Protein AF-A0A5K0WH79-F1 (afdb_monomer_lite)

Structure (mmCIF, N/CA/C/O backbone):
data_AF-A0A5K0WH79-F1
#
_entry.id   AF-A0A5K0WH79-F1
#
loop_
_atom_site.group_PDB
_atom_site.id
_atom_site.type_symbol
_atom_site.label_atom_id
_atom_site.label_alt_id
_atom_site.label_comp_id
_atom_site.label_asym_id
_atom_site.label_entity_id
_atom_site.label_seq_id
_atom_site.pdbx_PDB_ins_code
_atom_site.Cartn_x
_atom_site.Cartn_y
_atom_site.Cartn_z
_atom_site.occupancy
_atom_site.B_iso_or_equiv
_atom_site.auth_seq_id
_atom_site.auth_comp_id
_atom_site.auth_asym_id
_atom_site.auth_atom_id
_atom_site.pdbx_PDB_model_num
ATOM 1 N N . ILE A 1 1 ? 46.890 33.077 0.553 1.00 69.38 1 ILE A N 1
ATOM 2 C CA . ILE A 1 1 ? 46.111 33.483 -0.646 1.00 69.38 1 ILE A CA 1
ATOM 3 C C . ILE A 1 1 ? 46.565 32.692 -1.878 1.00 69.38 1 ILE A C 1
ATOM 5 O O . ILE A 1 1 ? 45.739 32.030 -2.490 1.00 69.38 1 ILE A O 1
ATOM 9 N N . GLU A 1 2 ? 47.865 32.628 -2.178 1.00 77.12 2 GLU A N 1
ATOM 10 C CA . GLU A 1 2 ? 48.406 31.876 -3.332 1.00 77.12 2 GLU A CA 1
ATOM 11 C C . GLU A 1 2 ? 48.108 30.368 -3.327 1.00 77.12 2 GLU A C 1
ATOM 13 O O . GLU A 1 2 ? 47.731 29.808 -4.351 1.00 77.12 2 GLU A O 1
ATOM 18 N N . LYS A 1 3 ? 48.194 29.703 -2.168 1.00 79.31 3 LYS A N 1
ATOM 19 C CA . LYS A 1 3 ? 47.888 28.264 -2.048 1.00 79.31 3 LYS A CA 1
ATOM 20 C C . LYS A 1 3 ? 46.425 27.936 -2.393 1.00 79.31 3 LYS A C 1
ATOM 22 O O . LYS A 1 3 ? 46.150 26.903 -2.991 1.00 79.31 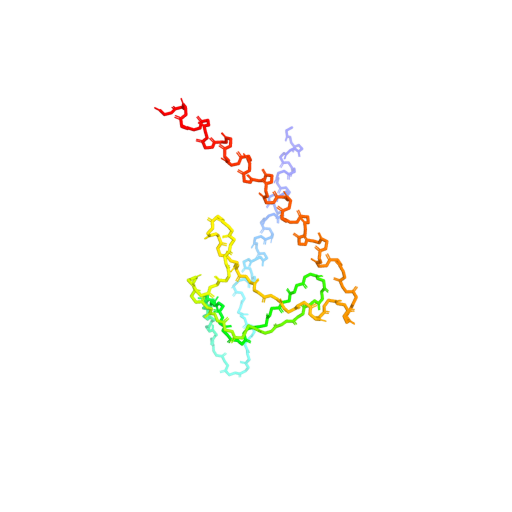3 LYS A O 1
ATOM 27 N N . ILE A 1 4 ? 45.510 28.851 -2.061 1.00 81.56 4 ILE A N 1
ATOM 28 C CA . ILE A 1 4 ? 44.074 28.748 -2.366 1.00 81.56 4 ILE A CA 1
ATOM 29 C C . ILE A 1 4 ? 43.834 28.995 -3.861 1.00 81.56 4 ILE A C 1
ATOM 31 O O . ILE A 1 4 ? 43.065 28.270 -4.484 1.00 81.56 4 ILE A O 1
ATOM 35 N N . LEU A 1 5 ? 44.534 29.967 -4.459 1.00 84.50 5 LEU A N 1
ATOM 36 C CA . LEU A 1 5 ? 44.490 30.223 -5.904 1.00 84.50 5 LEU A CA 1
ATOM 37 C C . LEU A 1 5 ? 45.009 29.030 -6.720 1.00 84.50 5 LEU A C 1
ATOM 39 O O . LEU A 1 5 ? 44.412 28.679 -7.735 1.00 84.50 5 LEU A O 1
ATOM 43 N N . CYS A 1 6 ? 46.084 28.384 -6.262 1.00 84.88 6 CYS A N 1
ATOM 44 C CA . CYS A 1 6 ? 46.632 27.185 -6.895 1.00 84.88 6 CYS A CA 1
ATOM 45 C C . CYS A 1 6 ? 45.619 26.027 -6.860 1.00 84.88 6 CYS A C 1
ATOM 47 O O . CYS A 1 6 ? 45.252 25.502 -7.908 1.00 84.88 6 CYS A O 1
ATOM 49 N N . GLN A 1 7 ? 45.050 25.734 -5.682 1.00 85.12 7 GLN A N 1
ATOM 50 C CA . GLN A 1 7 ? 43.995 24.723 -5.532 1.00 85.12 7 GLN A CA 1
ATOM 51 C C . GLN A 1 7 ? 42.768 25.018 -6.400 1.00 85.12 7 GLN A C 1
ATOM 53 O O . GLN A 1 7 ? 42.239 24.120 -7.051 1.00 85.12 7 GLN A O 1
ATOM 58 N N . HIS A 1 8 ? 42.327 26.276 -6.447 1.00 87.31 8 HIS A N 1
ATOM 59 C CA . HIS A 1 8 ? 41.211 26.693 -7.290 1.00 87.31 8 HIS A CA 1
ATOM 60 C C . HIS A 1 8 ? 41.497 26.449 -8.782 1.00 87.31 8 HIS A C 1
ATOM 62 O O . HIS A 1 8 ? 40.630 25.968 -9.512 1.00 87.31 8 HIS A O 1
ATOM 68 N N . ASN A 1 9 ? 42.716 26.738 -9.242 1.00 89.62 9 ASN A N 1
ATOM 69 C CA . ASN A 1 9 ? 43.115 26.527 -10.633 1.00 89.62 9 ASN A CA 1
ATOM 70 C C . ASN A 1 9 ? 43.236 25.041 -10.999 1.00 89.62 9 ASN A C 1
ATOM 72 O O . ASN A 1 9 ? 42.851 24.660 -12.107 1.00 89.62 9 ASN A O 1
ATOM 76 N N . ASP A 1 10 ? 43.714 24.201 -10.082 1.00 88.88 10 ASP A N 1
ATOM 77 C CA . ASP A 1 10 ? 43.794 22.752 -10.289 1.00 88.88 10 ASP A CA 1
ATOM 78 C C . ASP A 1 10 ? 42.398 22.121 -10.367 1.00 88.88 10 ASP A C 1
ATOM 80 O O . ASP A 1 10 ? 42.098 21.392 -11.316 1.00 88.88 10 ASP A O 1
ATOM 84 N N . LEU A 1 11 ? 41.499 22.494 -9.448 1.00 88.19 11 LEU A N 1
ATOM 85 C CA . LEU A 1 11 ? 40.088 22.099 -9.498 1.00 88.19 11 LEU A CA 1
ATOM 86 C C . LEU A 1 11 ? 39.423 22.550 -10.802 1.00 88.19 11 LEU A C 1
ATOM 88 O O . LEU A 1 11 ? 38.715 21.767 -11.437 1.00 88.19 11 LEU A O 1
ATOM 92 N N . LYS A 1 12 ? 39.673 23.789 -11.241 1.00 92.38 12 LYS A N 1
ATOM 93 C CA . LYS A 1 12 ? 39.122 24.312 -12.496 1.00 92.38 12 LYS A CA 1
ATOM 94 C C . LYS A 1 12 ? 39.573 23.482 -13.702 1.00 92.38 12 LYS A C 1
ATOM 96 O O . LYS A 1 12 ? 38.735 23.104 -14.520 1.00 92.38 12 LYS A O 1
ATOM 101 N N . LYS A 1 13 ? 40.858 23.120 -13.774 1.00 92.50 13 LYS A N 1
ATOM 102 C CA . LYS A 1 13 ? 41.400 22.247 -14.831 1.00 92.50 13 LYS A CA 1
ATOM 103 C C . LYS A 1 13 ? 40.787 20.849 -14.808 1.00 92.50 13 LYS A C 1
ATOM 105 O O . LYS A 1 13 ? 40.497 20.289 -15.866 1.00 92.50 13 LYS A O 1
ATOM 110 N N . GLU A 1 14 ? 40.583 20.261 -13.629 1.00 91.81 14 GLU A N 1
ATOM 111 C CA . GLU A 1 14 ? 39.909 18.963 -13.522 1.00 91.81 14 GLU A CA 1
ATOM 112 C C . GLU A 1 14 ? 38.459 19.019 -14.012 1.00 91.81 14 GLU A C 1
ATOM 114 O O . GLU A 1 14 ? 38.002 18.110 -14.712 1.00 91.81 14 GLU A O 1
ATOM 119 N N . PHE A 1 15 ? 37.732 20.084 -13.666 1.00 90.69 15 PHE A N 1
ATOM 120 C CA . PHE A 1 15 ? 36.366 20.294 -14.137 1.00 90.69 15 PHE A CA 1
ATOM 121 C C . PHE A 1 15 ? 36.306 20.494 -15.654 1.00 90.69 15 PHE A C 1
ATOM 123 O O . PHE A 1 15 ? 35.470 19.865 -16.304 1.00 90.69 15 PHE A O 1
ATOM 130 N N . GLU A 1 16 ? 37.211 21.286 -16.232 1.00 93.38 16 GLU A N 1
ATOM 131 C CA . GLU A 1 16 ? 37.307 21.477 -17.685 1.00 93.38 16 GLU A CA 1
ATOM 132 C C . GLU A 1 16 ? 37.566 20.152 -18.411 1.00 93.38 16 GLU A C 1
ATOM 134 O O . GLU A 1 16 ? 36.829 19.814 -19.339 1.00 93.38 16 GLU A O 1
ATOM 139 N N . LYS A 1 17 ? 38.503 19.330 -17.919 1.00 92.50 17 LYS A N 1
ATOM 140 C CA . LYS A 1 17 ? 38.747 17.981 -18.460 1.00 92.50 17 LYS A CA 1
ATOM 141 C C . LYS A 1 17 ? 37.504 17.091 -18.386 1.00 92.50 17 LYS A C 1
ATOM 143 O O . LYS A 1 17 ? 37.169 16.407 -19.352 1.00 92.50 17 LYS A O 1
ATOM 148 N N . LYS A 1 18 ? 36.786 17.087 -17.256 1.00 90.12 18 LYS A N 1
ATOM 149 C CA . LYS A 1 18 ? 35.548 16.296 -17.099 1.00 90.12 18 LYS A CA 1
ATOM 150 C C . LYS A 1 18 ? 34.451 16.756 -18.061 1.00 90.12 18 LYS A C 1
ATOM 152 O O . LYS A 1 18 ? 33.727 15.917 -18.603 1.00 90.12 18 LYS A O 1
ATOM 157 N N . ILE A 1 19 ? 34.323 18.064 -18.277 1.00 91.75 19 ILE A N 1
ATOM 158 C CA . ILE A 1 19 ? 33.373 18.644 -19.234 1.00 91.75 19 ILE A CA 1
ATOM 159 C C . ILE A 1 19 ? 33.744 18.238 -20.659 1.00 91.75 19 ILE A C 1
ATOM 161 O O . ILE A 1 19 ? 32.872 17.815 -21.415 1.00 91.75 19 ILE A O 1
ATOM 165 N N . GLU A 1 20 ? 35.023 18.310 -21.014 1.00 90.88 20 GLU A N 1
ATOM 166 C CA . GLU A 1 20 ? 35.514 17.941 -22.339 1.00 90.88 20 GLU A CA 1
ATOM 167 C C . GLU A 1 20 ? 35.264 16.459 -22.653 1.00 90.88 20 GLU A C 1
ATOM 169 O O . GLU A 1 20 ? 34.746 16.125 -23.720 1.00 90.88 20 GLU A O 1
ATOM 174 N N . ILE A 1 21 ? 35.518 15.568 -21.689 1.00 88.56 21 ILE A N 1
ATOM 175 C CA . ILE A 1 21 ? 35.233 14.133 -21.824 1.00 88.56 21 ILE A CA 1
ATOM 176 C C . ILE A 1 21 ? 33.734 13.886 -22.041 1.00 88.56 21 ILE A C 1
ATOM 178 O O . ILE A 1 21 ? 33.361 13.095 -22.908 1.00 88.56 21 ILE A O 1
ATOM 182 N N . LYS A 1 22 ? 32.856 14.554 -21.279 1.00 87.69 22 LYS A N 1
ATOM 183 C CA . LYS A 1 22 ? 31.401 14.428 -21.467 1.00 87.69 22 LYS A CA 1
ATOM 184 C C . LYS A 1 22 ? 30.954 14.968 -22.823 1.00 87.69 22 LYS A C 1
ATOM 186 O O . LYS A 1 22 ? 30.144 14.321 -23.476 1.00 87.69 22 LYS A O 1
ATOM 191 N N . ARG A 1 23 ? 31.499 16.108 -23.263 1.00 88.69 23 ARG A N 1
ATOM 192 C CA . ARG A 1 23 ? 31.219 16.676 -24.591 1.00 88.69 23 ARG A CA 1
ATOM 193 C C . ARG A 1 23 ? 31.584 15.690 -25.689 1.00 88.69 23 ARG A C 1
ATOM 195 O O . ARG A 1 23 ? 30.732 15.382 -26.509 1.00 88.69 23 ARG A O 1
ATOM 202 N N . ARG A 1 24 ? 32.793 15.121 -25.648 1.00 87.25 24 ARG A N 1
ATOM 203 C CA . ARG A 1 24 ? 33.237 14.133 -26.640 1.00 87.25 24 ARG A CA 1
ATOM 204 C C . ARG A 1 24 ? 32.280 12.941 -26.729 1.00 87.25 24 ARG A C 1
ATOM 206 O O . ARG A 1 24 ? 31.955 12.525 -27.831 1.00 87.25 24 ARG A O 1
ATOM 213 N N . LYS A 1 25 ? 31.787 12.442 -25.591 1.00 83.69 25 LYS A N 1
ATOM 214 C CA . LYS A 1 25 ? 30.814 11.337 -25.551 1.00 83.69 25 LYS A CA 1
ATOM 215 C C . LYS A 1 25 ? 29.446 11.685 -26.146 1.00 83.69 25 LYS A C 1
ATOM 217 O O . LYS A 1 25 ? 28.782 10.786 -26.628 1.00 83.69 25 LYS A O 1
ATOM 222 N N . ILE A 1 26 ? 29.020 12.948 -26.088 1.00 82.38 26 ILE A N 1
ATOM 223 C CA . ILE A 1 26 ? 27.736 13.400 -26.654 1.00 82.38 26 ILE A CA 1
ATOM 224 C C . ILE A 1 26 ? 27.864 13.667 -28.160 1.00 82.38 26 ILE A C 1
ATOM 226 O O . ILE A 1 26 ? 26.915 13.451 -28.904 1.00 82.38 26 ILE A O 1
ATOM 230 N N . THR A 1 27 ? 29.020 14.166 -28.610 1.00 83.25 27 THR A N 1
ATOM 231 C CA . THR A 1 27 ? 29.261 14.484 -30.027 1.00 83.25 27 THR A CA 1
ATOM 232 C C . THR A 1 27 ? 29.619 13.250 -30.856 1.00 83.25 27 THR A C 1
ATOM 234 O O . THR A 1 27 ? 29.406 13.244 -32.066 1.00 83.25 27 THR A O 1
ATOM 237 N N . GLN A 1 28 ? 30.199 12.222 -30.233 1.00 83.12 28 GLN A N 1
ATOM 238 C CA . GLN A 1 28 ? 30.474 10.955 -30.899 1.00 83.12 28 GLN A CA 1
ATOM 239 C C . GLN A 1 28 ? 29.150 10.286 -31.297 1.00 83.12 28 GLN A C 1
ATOM 241 O O . GLN A 1 28 ? 28.225 10.225 -30.493 1.00 83.12 28 GLN A O 1
ATOM 246 N N . GLY A 1 29 ? 29.054 9.815 -32.544 1.00 76.50 29 GLY A N 1
ATOM 247 C CA . GLY A 1 29 ? 27.883 9.076 -33.014 1.00 76.50 29 GLY A CA 1
ATOM 248 C C . GLY A 1 29 ? 27.711 7.760 -32.256 1.00 76.50 29 GLY A C 1
ATOM 249 O O . GLY A 1 29 ? 28.698 7.126 -31.880 1.00 76.50 29 GLY A O 1
ATOM 250 N N . ASP A 1 30 ? 26.460 7.365 -32.037 1.00 81.06 30 ASP A N 1
ATOM 251 C CA . ASP A 1 30 ? 26.137 6.075 -31.434 1.00 81.06 30 ASP A CA 1
ATOM 252 C C . ASP A 1 30 ? 26.464 4.932 -32.404 1.00 81.06 30 ASP A C 1
ATOM 254 O O . ASP A 1 30 ? 26.288 5.059 -33.618 1.00 81.06 30 ASP A O 1
ATOM 258 N N . ASP A 1 31 ? 26.913 3.802 -31.861 1.00 82.31 31 ASP A N 1
ATOM 259 C CA . ASP A 1 31 ? 27.109 2.581 -32.637 1.00 82.31 31 ASP A CA 1
ATOM 260 C C . ASP A 1 31 ? 25.738 1.960 -32.948 1.00 82.31 31 ASP A C 1
ATOM 262 O O . ASP A 1 31 ? 25.018 1.497 -32.055 1.00 82.31 31 ASP A O 1
ATOM 266 N N . LEU A 1 32 ? 25.333 2.041 -34.216 1.00 85.50 32 LEU A N 1
ATOM 267 C CA . LEU A 1 32 ? 24.051 1.553 -34.713 1.00 85.50 32 LEU A CA 1
ATOM 268 C C . LEU A 1 32 ? 24.247 0.212 -35.424 1.00 85.50 32 LEU A C 1
ATOM 270 O O . LEU A 1 32 ? 25.237 -0.004 -36.119 1.00 85.50 32 LEU A O 1
ATOM 274 N N . ALA A 1 33 ? 23.263 -0.682 -35.299 1.00 87.38 33 ALA A N 1
ATOM 275 C CA . ALA A 1 33 ? 23.264 -1.945 -36.034 1.00 87.38 33 ALA A CA 1
ATOM 276 C C . ALA A 1 33 ? 23.352 -1.706 -37.561 1.00 87.38 33 ALA A C 1
ATOM 278 O O . ALA A 1 33 ? 22.802 -0.715 -38.059 1.00 87.38 33 ALA A O 1
ATOM 279 N N . PRO A 1 34 ? 24.004 -2.604 -38.327 1.00 85.19 34 PRO A N 1
ATOM 280 C CA . PRO A 1 34 ? 24.200 -2.416 -39.762 1.00 85.19 34 PRO A CA 1
ATOM 281 C C . PRO A 1 34 ? 22.858 -2.245 -40.487 1.00 85.19 34 PRO A C 1
ATOM 283 O O . PRO A 1 34 ? 21.944 -3.051 -40.327 1.00 85.19 34 PRO A O 1
ATOM 286 N N . GLY A 1 35 ? 22.741 -1.174 -41.278 1.00 88.94 35 GLY A N 1
ATOM 287 C CA . GLY A 1 35 ? 21.515 -0.804 -41.998 1.00 88.94 35 GLY A CA 1
ATOM 288 C C . GLY A 1 35 ? 20.584 0.173 -41.262 1.00 88.94 35 GLY A C 1
ATOM 289 O O . GLY A 1 35 ? 19.599 0.614 -41.852 1.00 88.94 35 GLY A O 1
ATOM 290 N N . VAL A 1 36 ? 20.883 0.563 -40.015 1.00 86.50 36 VAL A N 1
ATOM 291 C CA . VAL A 1 36 ? 20.091 1.542 -39.245 1.00 86.50 36 VAL A CA 1
ATOM 292 C C . VAL A 1 36 ? 20.710 2.940 -39.333 1.00 86.50 36 VAL A C 1
ATOM 294 O O . VAL A 1 36 ? 21.845 3.151 -38.923 1.00 86.50 36 VAL A O 1
ATOM 297 N N . LEU A 1 37 ? 19.940 3.917 -39.826 1.00 85.69 37 LEU A N 1
ATOM 298 C CA . LEU A 1 37 ? 20.397 5.309 -39.978 1.00 85.69 37 LEU A CA 1
ATOM 299 C C . LEU A 1 37 ? 20.172 6.175 -38.724 1.00 85.69 37 LEU A C 1
ATOM 301 O O . LEU A 1 37 ? 20.965 7.066 -38.434 1.00 85.69 37 LEU A O 1
ATOM 305 N N . LYS A 1 38 ? 19.068 5.964 -37.993 1.00 87.88 38 LYS A N 1
ATOM 306 C CA . LYS A 1 38 ? 18.706 6.724 -36.783 1.00 87.88 38 LYS A CA 1
ATOM 307 C C . LYS A 1 38 ? 17.772 5.899 -35.899 1.00 87.88 38 LYS A C 1
ATOM 309 O O . LYS A 1 38 ? 16.868 5.245 -36.411 1.00 87.88 38 LYS A O 1
ATOM 314 N N . ILE A 1 39 ? 17.946 5.981 -34.579 1.00 86.81 39 ILE A N 1
ATOM 315 C CA . ILE A 1 39 ? 17.032 5.392 -33.588 1.00 86.81 39 ILE A CA 1
ATOM 316 C C . ILE A 1 39 ? 16.281 6.513 -32.871 1.00 86.81 39 ILE A C 1
ATOM 318 O O . ILE A 1 39 ? 16.888 7.465 -32.386 1.00 86.81 39 ILE A O 1
ATOM 322 N N . VAL A 1 40 ? 14.959 6.377 -32.758 1.00 92.12 40 VAL A N 1
ATOM 323 C CA . VAL A 1 40 ? 14.112 7.254 -31.940 1.00 92.12 40 VAL A CA 1
ATOM 324 C C . VAL A 1 40 ? 13.539 6.427 -30.794 1.00 92.12 40 VAL A C 1
ATOM 326 O O . VAL A 1 40 ? 12.814 5.463 -31.025 1.00 92.12 40 VAL A O 1
ATOM 329 N N . LYS A 1 41 ? 13.878 6.785 -29.551 1.00 92.62 41 LYS A N 1
ATOM 330 C CA . LYS A 1 41 ? 13.338 6.144 -28.342 1.00 92.62 41 LYS A CA 1
ATOM 331 C C . LYS A 1 41 ? 12.213 7.009 -27.782 1.00 92.62 41 LYS A C 1
ATOM 333 O O . LYS A 1 41 ? 12.464 8.134 -27.358 1.00 92.62 41 LYS A O 1
ATOM 338 N N . VAL A 1 42 ? 10.992 6.481 -27.769 1.00 95.31 42 VAL A N 1
ATOM 339 C CA . VAL A 1 42 ? 9.833 7.129 -27.139 1.00 95.31 42 VAL A CA 1
ATOM 340 C C . VAL A 1 42 ? 9.574 6.452 -25.799 1.00 95.31 42 VAL A C 1
ATOM 342 O O . VAL A 1 42 ? 9.355 5.244 -25.745 1.00 95.31 42 VAL A O 1
ATOM 345 N N . TYR A 1 43 ? 9.605 7.227 -24.717 1.00 95.12 43 TYR A N 1
ATOM 346 C CA . TYR A 1 43 ? 9.291 6.741 -23.375 1.00 95.12 43 TYR A CA 1
ATOM 347 C C . TYR A 1 43 ? 7.841 7.086 -23.050 1.00 95.12 43 TYR A C 1
ATOM 349 O O . TYR A 1 43 ? 7.482 8.260 -22.985 1.00 95.12 43 TYR A O 1
ATOM 357 N N . LEU A 1 44 ? 7.012 6.063 -22.842 1.00 95.38 44 LEU A N 1
ATOM 358 C CA . LEU A 1 44 ? 5.626 6.223 -22.415 1.00 95.38 44 LEU A CA 1
ATOM 359 C C . LEU A 1 44 ? 5.493 5.799 -20.952 1.00 95.38 44 LEU A C 1
ATOM 361 O O . LEU A 1 44 ? 5.755 4.647 -20.606 1.00 95.38 44 LEU A O 1
ATOM 365 N N . ALA A 1 45 ? 5.055 6.722 -20.101 1.00 96.31 45 ALA A N 1
ATOM 366 C CA . ALA A 1 45 ? 4.687 6.415 -18.728 1.00 96.31 45 ALA A CA 1
ATOM 367 C C . ALA A 1 45 ? 3.188 6.099 -18.663 1.00 96.31 45 ALA A C 1
ATOM 369 O O . ALA A 1 45 ? 2.363 6.896 -19.104 1.00 96.31 45 ALA A O 1
ATOM 370 N N . VAL A 1 46 ? 2.832 4.944 -18.096 1.00 95.25 46 VAL A N 1
ATOM 371 C CA . VAL A 1 46 ? 1.436 4.532 -17.893 1.00 95.25 46 VAL A CA 1
ATOM 372 C C . VAL A 1 46 ? 1.233 4.173 -16.428 1.00 95.25 46 VAL A C 1
ATOM 374 O O . VAL A 1 46 ? 1.987 3.374 -15.873 1.00 95.25 46 VAL A O 1
ATOM 377 N N . LYS A 1 47 ? 0.189 4.729 -15.806 1.00 96.19 47 LYS A N 1
ATOM 378 C CA . LYS A 1 47 ? -0.249 4.329 -14.466 1.00 96.19 47 LYS A CA 1
ATOM 379 C C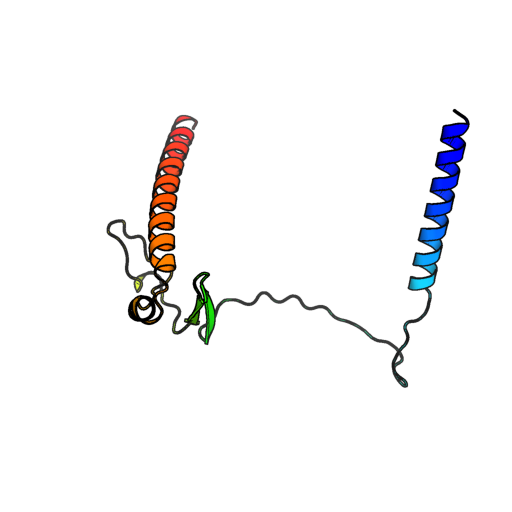 . LYS A 1 47 ? -1.218 3.155 -14.591 1.00 96.19 47 LYS A C 1
ATOM 381 O O . LYS A 1 47 ? -2.304 3.314 -15.138 1.00 96.19 47 LYS A O 1
ATOM 386 N N . ARG A 1 48 ? -0.826 1.982 -14.094 1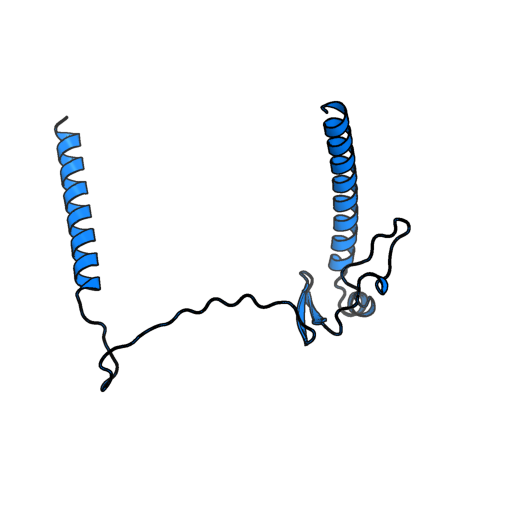.00 94.62 48 ARG A N 1
ATOM 387 C CA . ARG A 1 48 ? -1.700 0.800 -14.036 1.00 94.62 48 ARG A CA 1
ATOM 388 C C . ARG A 1 48 ? -2.489 0.803 -12.731 1.00 94.62 48 ARG A C 1
ATOM 390 O O . ARG A 1 48 ? -1.921 1.087 -11.678 1.00 94.62 48 ARG A O 1
ATOM 397 N N . GLN A 1 49 ? -3.787 0.534 -12.822 1.00 94.50 49 GLN A N 1
ATOM 398 C CA . GLN A 1 49 ? -4.662 0.356 -11.66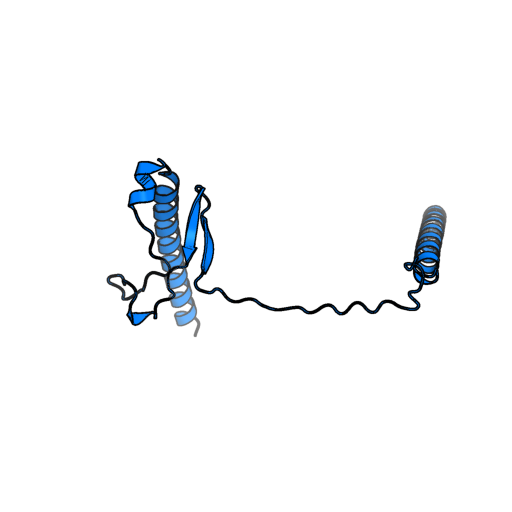3 1.00 94.50 49 GLN A CA 1
ATOM 399 C C . GLN A 1 49 ? -4.748 -1.126 -11.289 1.00 94.50 49 GLN A C 1
ATOM 401 O O . GLN A 1 49 ? -4.433 -1.984 -12.111 1.00 94.50 49 GLN A O 1
ATOM 406 N N . ILE A 1 50 ? -5.158 -1.397 -10.050 1.00 94.44 50 ILE A N 1
ATOM 407 C CA . ILE A 1 50 ? -5.383 -2.756 -9.554 1.00 94.44 50 ILE A CA 1
ATOM 408 C C . ILE A 1 50 ? -6.620 -3.338 -10.236 1.00 94.44 50 ILE A C 1
ATOM 410 O O . ILE A 1 50 ? -7.654 -2.675 -10.320 1.00 94.44 50 ILE A O 1
ATOM 414 N N . GLN A 1 51 ? -6.520 -4.586 -10.678 1.00 95.88 51 GLN A N 1
ATOM 415 C CA . GLN A 1 51 ? -7.596 -5.306 -11.353 1.00 95.88 51 GLN A CA 1
ATOM 416 C C . GLN A 1 51 ? -7.716 -6.754 -10.842 1.00 95.88 51 GLN A C 1
ATOM 418 O O . GLN A 1 51 ? -6.744 -7.324 -10.333 1.00 95.88 51 GLN A O 1
ATOM 423 N N . PRO A 1 52 ? -8.897 -7.390 -10.972 1.00 96.62 52 PRO A N 1
ATOM 424 C CA . PRO A 1 52 ? -9.034 -8.823 -10.731 1.00 96.62 52 PRO A CA 1
ATOM 425 C C . PRO A 1 52 ? -8.030 -9.615 -11.576 1.00 96.62 52 PRO A C 1
ATOM 427 O O . PRO A 1 52 ? -7.807 -9.306 -12.745 1.00 96.62 52 PRO A O 1
ATOM 430 N N . GLY A 1 53 ? -7.412 -10.632 -10.980 1.00 95.69 53 GLY A N 1
ATOM 431 C CA . GLY A 1 53 ? -6.315 -11.377 -11.602 1.00 95.69 53 GLY A CA 1
ATOM 432 C C . GLY A 1 53 ? -4.914 -10.863 -11.254 1.00 95.69 53 GLY A C 1
ATOM 433 O O . GLY A 1 53 ? -3.943 -11.596 -11.460 1.00 95.69 53 GLY A O 1
ATOM 434 N N . ASP A 1 54 ? -4.782 -9.675 -10.656 1.00 96.75 54 ASP A N 1
ATOM 435 C CA . ASP A 1 54 ? -3.490 -9.218 -10.144 1.00 96.75 54 ASP A CA 1
ATOM 436 C C . ASP A 1 54 ? -3.048 -10.052 -8.936 1.00 96.75 54 ASP A C 1
ATOM 438 O O . ASP A 1 54 ? -3.840 -10.453 -8.074 1.00 96.75 54 ASP A O 1
ATOM 442 N N . LYS A 1 55 ? -1.744 -10.324 -8.865 1.00 96.56 55 LYS A N 1
ATOM 443 C CA . LYS A 1 55 ? -1.142 -11.123 -7.799 1.00 96.56 55 LYS A CA 1
ATOM 444 C C . LYS A 1 55 ? -0.659 -10.228 -6.665 1.00 96.56 55 LYS A C 1
ATOM 446 O O . LYS A 1 55 ? 0.176 -9.354 -6.873 1.00 96.56 55 LYS A O 1
ATOM 451 N N . MET A 1 56 ? -1.113 -10.530 -5.455 1.00 94.56 56 MET A N 1
ATOM 452 C CA . MET A 1 56 ? -0.734 -9.848 -4.221 1.00 94.56 56 MET A CA 1
ATOM 453 C C . MET A 1 56 ? 0.025 -10.805 -3.297 1.00 94.56 56 MET A C 1
ATOM 455 O O . MET A 1 56 ? -0.206 -12.019 -3.285 1.00 94.56 56 MET A O 1
ATOM 459 N N . ALA A 1 57 ? 0.951 -10.267 -2.509 1.00 94.75 57 ALA A N 1
ATOM 460 C CA . ALA A 1 57 ? 1.701 -11.030 -1.520 1.00 94.75 57 ALA A CA 1
ATOM 461 C C . ALA A 1 57 ? 1.854 -10.221 -0.231 1.00 94.75 57 ALA A C 1
ATOM 463 O O . ALA A 1 57 ? 2.135 -9.027 -0.278 1.00 94.75 57 ALA A O 1
ATOM 464 N N . GLY A 1 58 ? 1.674 -10.881 0.911 1.00 93.56 58 GLY A N 1
ATOM 465 C CA . GLY A 1 58 ? 1.955 -10.318 2.223 1.00 93.56 58 GLY A CA 1
ATOM 466 C C . GLY A 1 58 ? 3.375 -10.627 2.695 1.00 93.56 58 GLY A C 1
ATOM 467 O O . GLY A 1 58 ? 4.105 -11.439 2.116 1.00 93.56 58 GLY A O 1
ATOM 468 N N . ARG A 1 59 ? 3.767 -9.966 3.786 1.00 93.75 59 ARG A N 1
ATOM 469 C CA . ARG A 1 59 ? 5.127 -10.011 4.353 1.00 93.75 59 ARG A CA 1
ATOM 470 C C . ARG A 1 59 ? 5.463 -11.346 5.019 1.00 93.75 59 ARG A C 1
ATOM 472 O O . ARG A 1 59 ? 6.632 -11.691 5.145 1.00 93.75 59 ARG A O 1
ATOM 479 N N . HIS A 1 60 ? 4.442 -12.119 5.382 1.00 93.56 60 HIS A N 1
ATOM 480 C CA . HIS A 1 60 ? 4.560 -13.429 6.025 1.00 93.56 60 HIS A CA 1
ATOM 481 C C . HIS A 1 60 ? 4.447 -14.599 5.032 1.00 93.56 60 HIS A C 1
ATOM 483 O O . HIS A 1 60 ? 4.058 -15.708 5.399 1.00 93.56 60 HIS A O 1
ATOM 489 N N . GLY A 1 61 ? 4.748 -14.356 3.751 1.00 90.12 61 GLY A N 1
ATOM 490 C CA . GLY A 1 61 ? 4.793 -15.393 2.715 1.00 90.12 61 GLY A CA 1
ATOM 491 C C . GLY A 1 61 ? 3.426 -15.853 2.197 1.00 90.12 61 GLY A C 1
ATOM 492 O O . GLY A 1 61 ? 3.365 -16.733 1.337 1.00 90.12 61 GLY A O 1
ATOM 493 N N . ASN A 1 62 ? 2.328 -15.250 2.661 1.00 92.06 62 ASN A N 1
ATOM 494 C CA . ASN A 1 62 ? 0.996 -15.449 2.103 1.00 92.06 62 ASN A CA 1
ATOM 495 C C . ASN A 1 62 ? 0.912 -14.800 0.712 1.00 92.06 62 ASN A C 1
ATOM 497 O O . ASN A 1 62 ? 1.202 -13.621 0.542 1.00 92.06 62 ASN A O 1
ATOM 501 N N . LYS A 1 63 ? 0.523 -15.577 -0.301 1.00 92.81 63 LYS A N 1
ATOM 502 C CA . LYS A 1 63 ? 0.362 -15.118 -1.688 1.00 92.81 63 LYS A CA 1
ATOM 503 C C . LYS A 1 63 ? -1.065 -15.406 -2.135 1.00 92.81 63 LYS A C 1
ATOM 505 O O . LYS A 1 63 ? -1.599 -16.462 -1.799 1.00 92.81 63 LYS A O 1
ATOM 510 N N . GLY A 1 64 ? -1.648 -14.494 -2.900 1.00 93.31 64 GLY A N 1
ATOM 511 C CA . GLY A 1 64 ? -3.001 -14.611 -3.431 1.00 93.31 64 GLY A CA 1
ATOM 512 C C . GLY A 1 64 ? -3.147 -13.884 -4.761 1.00 93.31 64 GLY A C 1
ATOM 513 O O . GLY A 1 64 ? -2.286 -13.100 -5.157 1.00 93.31 64 GLY A O 1
ATOM 514 N N . VAL A 1 65 ? -4.234 -14.173 -5.460 1.00 96.56 65 VAL A N 1
ATOM 515 C CA . VAL A 1 65 ? -4.663 -13.444 -6.655 1.00 96.56 65 VAL A CA 1
ATOM 516 C C . VAL A 1 65 ? -5.986 -12.776 -6.310 1.00 96.56 65 VAL A C 1
ATOM 518 O O . VAL A 1 65 ? -6.814 -13.393 -5.639 1.00 96.56 65 VAL A O 1
ATOM 521 N N . ILE A 1 66 ? -6.171 -11.522 -6.718 1.00 96.31 66 ILE A N 1
ATOM 522 C CA . ILE A 1 66 ? -7.412 -10.783 -6.466 1.00 96.31 66 ILE A CA 1
ATOM 523 C C . ILE A 1 66 ? -8.548 -11.470 -7.226 1.00 96.31 66 ILE A C 1
ATOM 525 O O . ILE A 1 66 ? -8.499 -11.573 -8.451 1.00 96.31 66 ILE A O 1
ATOM 529 N N . SER A 1 67 ? -9.561 -11.947 -6.500 1.00 95.06 67 SER A N 1
ATOM 530 C CA . SER A 1 67 ? -10.716 -12.639 -7.081 1.00 95.06 67 SER A CA 1
ATOM 531 C C . SER A 1 67 ? -11.761 -11.663 -7.616 1.00 95.06 67 SER A C 1
ATOM 533 O O . SER A 1 67 ? -12.204 -11.792 -8.753 1.00 95.06 67 SER A O 1
ATOM 535 N N . LYS A 1 68 ? -12.151 -10.680 -6.800 1.00 94.56 68 LYS A N 1
ATOM 536 C CA . LYS A 1 68 ? -13.179 -9.688 -7.114 1.00 94.56 68 LYS A CA 1
ATOM 537 C C . LYS A 1 68 ? -12.895 -8.389 -6.360 1.00 94.56 68 LYS A C 1
ATOM 539 O O . LYS A 1 68 ? -12.368 -8.422 -5.252 1.00 94.56 68 LYS A O 1
ATOM 544 N N . ILE A 1 69 ? -13.250 -7.263 -6.975 1.00 95.31 69 ILE A N 1
ATOM 545 C CA . ILE A 1 69 ? -13.311 -5.951 -6.324 1.00 95.31 69 ILE A CA 1
ATOM 546 C C . ILE A 1 69 ? -14.782 -5.711 -5.982 1.00 95.31 69 ILE A C 1
ATOM 548 O O . ILE A 1 69 ? -15.618 -5.679 -6.887 1.00 95.31 69 ILE A O 1
ATOM 552 N N . ASN A 1 70 ? -15.098 -5.616 -4.692 1.00 94.38 70 ASN A N 1
ATOM 553 C CA . ASN A 1 70 ? -16.460 -5.381 -4.224 1.00 94.38 70 ASN A CA 1
ATOM 554 C C . ASN A 1 70 ? -16.721 -3.877 -4.027 1.00 94.38 70 ASN A C 1
ATOM 556 O O . ASN A 1 70 ? -15.795 -3.150 -3.658 1.00 94.38 70 ASN A O 1
ATOM 560 N N . PRO A 1 71 ? -17.966 -3.417 -4.248 1.00 95.69 71 PRO A N 1
ATOM 561 C CA . PRO A 1 71 ? -18.434 -2.129 -3.745 1.00 95.69 71 PRO A CA 1
ATOM 562 C C . PRO A 1 71 ? -18.302 -2.040 -2.217 1.00 95.69 71 PRO A C 1
ATOM 564 O O . PRO A 1 71 ? -18.270 -3.061 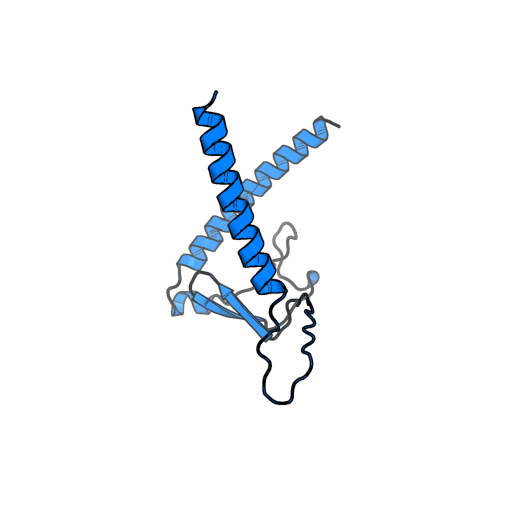-1.528 1.00 95.69 71 PRO A O 1
ATOM 567 N N . VAL A 1 72 ? -18.224 -0.820 -1.686 1.00 94.81 72 VAL A N 1
ATOM 568 C CA . VAL A 1 72 ? -17.962 -0.574 -0.256 1.00 94.81 72 VAL A CA 1
ATOM 569 C C . VAL A 1 72 ? -19.132 -1.046 0.612 1.00 94.81 72 VAL A C 1
ATOM 571 O O . VAL A 1 72 ? -18.925 -1.555 1.708 1.00 94.81 72 VAL A O 1
ATOM 574 N N . GLU A 1 73 ? -20.350 -0.926 0.094 1.00 93.62 73 GLU A N 1
ATOM 575 C CA . GLU A 1 73 ? -21.601 -1.352 0.719 1.00 93.62 73 GLU A CA 1
ATOM 576 C C . GLU A 1 73 ? -21.726 -2.874 0.896 1.00 93.62 73 GLU A C 1
ATOM 578 O O . GLU A 1 73 ? -22.412 -3.327 1.808 1.00 93.62 73 GLU A O 1
ATOM 583 N N . ASP A 1 74 ? -21.035 -3.659 0.064 1.00 95.00 74 ASP A N 1
ATOM 584 C CA . ASP A 1 74 ? -21.051 -5.126 0.118 1.00 95.00 74 ASP A CA 1
ATOM 585 C C . ASP A 1 74 ? -19.983 -5.687 1.074 1.00 95.00 74 ASP A C 1
ATOM 587 O O . ASP A 1 74 ? -19.903 -6.902 1.287 1.00 95.00 74 ASP A O 1
ATOM 591 N N . MET A 1 75 ? -19.104 -4.833 1.607 1.00 96.94 75 MET A N 1
ATOM 592 C CA . MET A 1 75 ? -18.019 -5.262 2.483 1.00 96.94 75 MET A CA 1
ATOM 593 C C . MET A 1 75 ? -18.500 -5.402 3.932 1.00 96.94 75 MET A C 1
ATOM 595 O O . MET A 1 75 ? -19.310 -4.603 4.402 1.00 96.94 75 MET A O 1
ATOM 599 N N . PRO A 1 76 ? -17.973 -6.384 4.689 1.00 96.12 76 PRO A N 1
ATOM 600 C CA . PRO A 1 76 ? -18.212 -6.458 6.123 1.00 96.12 76 PRO A CA 1
ATOM 601 C C . PRO A 1 76 ? -17.767 -5.167 6.814 1.00 96.12 76 PRO A C 1
ATOM 603 O O . PRO A 1 76 ? -16.689 -4.646 6.514 1.00 96.12 76 PRO A O 1
ATOM 606 N N . TYR A 1 77 ? -18.574 -4.689 7.756 1.00 95.88 77 TYR A N 1
ATOM 607 C CA . TYR A 1 77 ? -18.329 -3.464 8.511 1.00 95.88 77 TYR A CA 1
ATOM 608 C C . TYR A 1 77 ? -18.317 -3.729 10.017 1.00 95.88 77 TYR A C 1
ATOM 610 O O . TYR A 1 77 ? -18.889 -4.710 10.499 1.00 95.88 77 TYR A O 1
ATOM 618 N N . ASP A 1 78 ? -17.628 -2.862 10.755 1.00 91.94 78 ASP A N 1
ATOM 619 C CA . ASP A 1 78 ? -17.611 -2.892 12.215 1.00 91.94 78 ASP A CA 1
ATOM 620 C C . ASP A 1 78 ? -18.821 -2.162 12.833 1.00 91.94 78 ASP A C 1
ATOM 622 O O . ASP A 1 78 ? -19.665 -1.592 12.144 1.00 91.94 78 ASP A O 1
ATOM 626 N N . GLU A 1 79 ? -18.912 -2.160 14.162 1.00 93.75 79 GLU A N 1
ATOM 627 C CA . GLU A 1 79 ? -19.972 -1.466 14.911 1.00 93.75 79 GLU A CA 1
ATOM 628 C C . GLU A 1 79 ? -20.015 0.056 14.681 1.00 93.75 79 GLU A C 1
ATOM 630 O O . GLU A 1 79 ? -21.049 0.686 14.896 1.00 93.75 79 GLU A O 1
ATOM 635 N N . ASN A 1 80 ? -18.914 0.642 14.205 1.00 89.56 80 ASN A N 1
ATOM 636 C CA . ASN A 1 80 ? -18.803 2.059 13.871 1.00 89.56 80 ASN A CA 1
ATOM 637 C C . ASN A 1 80 ? -19.130 2.333 12.391 1.00 89.56 80 ASN A C 1
ATOM 639 O O . ASN A 1 80 ? -19.024 3.475 11.942 1.00 89.56 80 ASN A O 1
ATOM 643 N N . GLY A 1 81 ? -19.522 1.305 11.631 1.00 90.88 81 GLY A N 1
ATOM 644 C CA . GLY A 1 81 ? -19.835 1.392 10.207 1.00 90.88 81 GLY A CA 1
ATOM 645 C C . GLY A 1 81 ? -18.604 1.475 9.302 1.00 90.88 81 GLY A C 1
ATOM 646 O O . GLY A 1 81 ? -18.735 1.859 8.142 1.00 90.88 81 GLY A O 1
ATOM 647 N N . ILE A 1 82 ? -17.410 1.148 9.805 1.00 91.19 82 ILE A N 1
ATOM 648 C CA . ILE A 1 82 ? -16.169 1.172 9.031 1.00 91.19 82 ILE A CA 1
ATOM 649 C C . ILE A 1 82 ? -16.052 -0.148 8.253 1.00 91.19 82 ILE A C 1
ATOM 651 O O . ILE A 1 82 ? -15.927 -1.208 8.873 1.00 91.19 82 ILE A O 1
ATOM 655 N N . PRO A 1 83 ? -16.072 -0.114 6.908 1.00 96.25 83 PRO A N 1
ATOM 656 C CA . PRO A 1 83 ? -15.912 -1.302 6.081 1.00 96.25 83 PRO A CA 1
ATOM 657 C C . PRO A 1 83 ? -14.462 -1.799 6.099 1.00 96.25 83 PRO A C 1
ATOM 659 O O . PRO A 1 83 ? -13.511 -1.025 6.231 1.00 96.25 83 PRO A O 1
ATOM 662 N N . VAL A 1 84 ? -14.284 -3.107 5.939 1.00 94.56 84 VAL A N 1
ATOM 663 C CA . VAL A 1 84 ? -12.965 -3.737 5.804 1.00 94.56 84 VAL A CA 1
ATOM 664 C C . VAL A 1 84 ? -12.449 -3.581 4.370 1.00 94.56 84 VAL A C 1
ATOM 666 O O . VAL A 1 84 ? -13.195 -3.801 3.425 1.00 94.56 84 VAL A O 1
ATOM 669 N N . ASP A 1 85 ? -11.159 -3.281 4.190 1.00 93.94 85 ASP A N 1
ATOM 670 C CA . ASP A 1 85 ? -10.558 -3.133 2.852 1.00 93.94 85 ASP A CA 1
ATOM 671 C C . ASP A 1 85 ? -10.267 -4.477 2.157 1.00 93.94 85 ASP A C 1
ATOM 673 O O . ASP A 1 85 ? -10.397 -4.609 0.940 1.00 93.94 85 ASP A O 1
ATOM 677 N N . ILE A 1 86 ? -9.816 -5.490 2.911 1.00 94.31 86 ILE A N 1
ATOM 678 C CA . ILE A 1 86 ? -9.379 -6.790 2.377 1.00 94.31 86 ILE A CA 1
ATOM 679 C C . ILE A 1 86 ? -9.880 -7.921 3.273 1.00 94.31 86 ILE A C 1
ATOM 681 O O . ILE A 1 86 ? -9.612 -7.942 4.473 1.00 94.31 86 ILE A O 1
ATOM 685 N N . VAL A 1 87 ? -10.522 -8.923 2.670 1.00 93.94 87 VAL A N 1
ATOM 686 C CA . VAL A 1 87 ? -10.922 -10.162 3.351 1.00 93.94 87 VAL A CA 1
ATOM 687 C C . VAL A 1 87 ? -9.955 -11.286 2.983 1.00 93.94 87 VAL A C 1
ATOM 689 O O . VAL A 1 87 ? -9.702 -11.550 1.807 1.00 93.94 87 VAL A O 1
ATOM 692 N N . LEU A 1 88 ? -9.407 -11.961 3.996 1.00 93.12 88 LEU A N 1
ATOM 693 C CA . LEU A 1 88 ? -8.460 -13.067 3.834 1.00 93.12 88 LEU A CA 1
ATOM 694 C C . LEU A 1 88 ? -9.043 -14.374 4.377 1.00 93.12 88 LEU A C 1
ATOM 696 O O . LEU A 1 88 ? -9.774 -14.385 5.363 1.00 93.12 88 LEU A O 1
ATOM 700 N N . ASN A 1 89 ? -8.672 -15.496 3.758 1.00 92.06 89 ASN A N 1
ATOM 701 C CA . ASN A 1 89 ? -9.074 -16.821 4.228 1.00 92.06 89 ASN A CA 1
ATOM 702 C C . ASN A 1 89 ? -8.234 -17.251 5.453 1.00 92.06 89 ASN A C 1
ATOM 704 O O . ASN A 1 89 ? -7.008 -17.363 5.320 1.00 92.06 89 ASN A O 1
ATOM 708 N N . PRO A 1 90 ? -8.852 -17.568 6.609 1.00 92.00 90 PRO A N 1
ATOM 709 C CA . PRO A 1 90 ? -8.124 -17.965 7.813 1.00 92.00 90 PRO A CA 1
ATOM 710 C C . PRO A 1 90 ? -7.455 -19.341 7.702 1.00 92.00 90 PRO A C 1
ATOM 712 O O . PRO A 1 90 ? -6.452 -19.578 8.369 1.00 92.00 90 PRO A O 1
ATOM 715 N N . LEU A 1 91 ? -7.944 -20.241 6.839 1.00 90.81 91 LEU A N 1
ATOM 716 C CA . LEU A 1 91 ? -7.448 -21.624 6.744 1.00 90.81 91 LEU A CA 1
ATOM 717 C C . LEU A 1 91 ? -5.973 -21.718 6.318 1.00 90.81 91 LEU A C 1
ATOM 719 O O . LEU A 1 91 ? -5.285 -22.688 6.637 1.00 90.81 91 LEU A O 1
ATOM 723 N N . GLY A 1 92 ? -5.468 -20.700 5.616 1.00 87.81 92 GLY A N 1
ATOM 724 C CA . GLY A 1 92 ? -4.075 -20.653 5.175 1.00 87.81 92 GLY A CA 1
ATOM 725 C C . GLY A 1 92 ? -3.072 -20.453 6.312 1.00 87.81 92 GLY A C 1
ATOM 726 O O . GLY A 1 92 ? -1.903 -20.801 6.141 1.00 87.81 92 GLY A O 1
ATOM 727 N N . VAL A 1 93 ? -3.518 -19.918 7.452 1.00 90.56 93 VAL A N 1
ATOM 728 C CA . VAL A 1 93 ? -2.646 -19.590 8.582 1.00 90.56 93 VAL A CA 1
ATOM 729 C C . VAL A 1 93 ? -2.207 -20.811 9.395 1.00 90.56 93 VAL A C 1
ATOM 731 O O . VAL A 1 93 ? -0.998 -21.021 9.518 1.00 90.56 93 VAL A O 1
ATOM 734 N N . PRO A 1 94 ? -3.121 -21.662 9.908 1.00 90.19 94 PRO A N 1
ATOM 735 C CA . PRO A 1 94 ? -2.726 -22.844 10.669 1.00 90.19 94 PRO A CA 1
ATOM 736 C C . PRO A 1 94 ? -1.958 -23.845 9.800 1.00 90.19 94 PRO A C 1
ATOM 738 O O . PRO A 1 94 ? -0.966 -24.408 10.248 1.00 90.19 94 PRO A O 1
ATOM 741 N N . SER A 1 95 ? -2.351 -24.008 8.531 1.00 91.50 95 SER A N 1
ATOM 742 C CA . SER A 1 95 ? -1.702 -24.951 7.611 1.00 91.50 95 SER A CA 1
ATOM 743 C C . SER A 1 95 ? -0.239 -24.602 7.315 1.00 91.50 95 SER A C 1
ATOM 745 O O . SER A 1 95 ? 0.578 -25.503 7.149 1.00 91.50 95 SER A O 1
ATOM 747 N N . ARG A 1 96 ? 0.106 -23.309 7.246 1.00 89.25 96 ARG A N 1
ATOM 748 C CA . ARG A 1 96 ? 1.476 -22.843 6.959 1.00 89.25 96 ARG A CA 1
ATOM 749 C C . ARG A 1 96 ? 2.240 -22.400 8.204 1.00 89.25 96 ARG A C 1
ATOM 751 O O . ARG A 1 96 ? 3.369 -21.937 8.077 1.00 89.25 96 ARG A O 1
ATOM 758 N N . MET A 1 97 ? 1.613 -22.495 9.378 1.00 89.81 97 MET A N 1
ATOM 759 C CA . MET A 1 97 ? 2.133 -22.020 10.662 1.00 89.81 97 MET A CA 1
ATOM 760 C C . MET A 1 97 ? 2.692 -20.584 10.615 1.00 89.81 97 MET A C 1
ATOM 762 O O . MET A 1 97 ? 3.632 -20.245 11.331 1.00 89.81 97 MET A O 1
ATOM 766 N N . ASN A 1 98 ? 2.105 -19.699 9.801 1.00 88.38 98 ASN A N 1
ATOM 767 C CA . ASN A 1 98 ? 2.560 -18.311 9.652 1.00 88.38 98 ASN A CA 1
ATOM 768 C C . ASN A 1 98 ? 1.874 -17.364 10.658 1.00 88.38 98 ASN A C 1
ATOM 770 O O . ASN A 1 98 ? 1.368 -16.297 10.308 1.00 88.38 98 ASN A O 1
ATOM 774 N N . ILE A 1 99 ? 1.903 -17.744 11.940 1.00 92.00 99 ILE A N 1
ATOM 775 C CA . ILE A 1 99 ? 1.235 -17.050 13.062 1.00 92.00 99 ILE A CA 1
ATOM 776 C C . ILE A 1 99 ? 1.636 -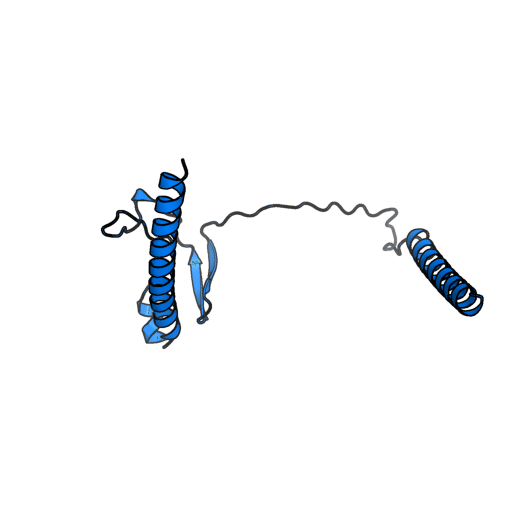15.568 13.156 1.00 92.00 99 ILE A C 1
ATOM 778 O O . ILE A 1 99 ? 0.841 -14.737 13.592 1.00 92.00 99 ILE A O 1
ATOM 782 N N . GLY A 1 100 ? 2.835 -15.213 12.681 1.00 93.69 100 GLY A N 1
ATOM 783 C CA . GLY A 1 100 ? 3.303 -13.828 12.609 1.00 93.69 100 GLY A CA 1
ATOM 784 C C . GLY A 1 100 ? 2.319 -12.876 11.919 1.00 93.69 100 GLY A C 1
ATOM 785 O O . GLY A 1 100 ? 2.175 -11.752 12.378 1.00 93.69 100 GLY A O 1
ATOM 786 N N . GLN A 1 101 ? 1.564 -13.341 10.915 1.00 94.06 101 GLN A N 1
ATOM 787 C CA . GLN A 1 101 ? 0.534 -12.540 10.242 1.00 94.06 101 GLN A CA 1
ATOM 788 C C . GLN A 1 101 ? -0.586 -12.111 11.201 1.00 94.06 101 GLN A C 1
ATOM 790 O O . GLN A 1 101 ? -1.090 -10.990 11.126 1.00 94.06 101 GLN A O 1
ATOM 795 N N . ILE A 1 102 ? -0.978 -12.997 12.117 1.00 94.50 102 ILE A N 1
ATOM 796 C CA . ILE A 1 102 ? -1.992 -12.699 13.129 1.00 94.50 102 ILE A CA 1
ATOM 797 C C . ILE A 1 102 ? -1.435 -11.678 14.122 1.00 94.50 102 ILE A C 1
ATOM 799 O O . ILE A 1 102 ? -2.114 -10.699 14.427 1.00 94.50 102 ILE A O 1
ATOM 803 N N . LEU A 1 103 ? -0.204 -11.873 14.600 1.00 96.06 103 LEU A N 1
ATOM 804 C CA . LEU A 1 103 ? 0.438 -10.943 15.536 1.00 96.06 103 LEU A CA 1
ATOM 805 C C . LEU A 1 103 ? 0.636 -9.552 14.913 1.00 96.06 103 LEU A C 1
ATOM 807 O O . LEU A 1 103 ? 0.346 -8.553 15.566 1.00 96.06 103 LEU A O 1
ATOM 811 N N . GLU A 1 104 ? 1.051 -9.483 13.644 1.00 96.62 104 GLU A N 1
ATOM 812 C CA . GLU A 1 104 ? 1.165 -8.230 12.883 1.00 96.62 104 GLU A CA 1
ATOM 813 C C . GLU A 1 104 ? -0.191 -7.523 12.792 1.00 96.62 104 GLU A C 1
ATOM 815 O O . GLU A 1 104 ? -0.276 -6.323 13.044 1.00 96.62 104 GLU A O 1
ATOM 820 N N . THR A 1 105 ? -1.263 -8.268 12.510 1.00 94.88 105 THR A N 1
ATOM 821 C CA . THR A 1 105 ? -2.619 -7.708 12.408 1.00 94.88 105 THR A CA 1
ATOM 822 C C . THR A 1 105 ? -3.100 -7.136 13.748 1.00 94.88 105 THR A C 1
ATOM 824 O O . THR A 1 105 ? -3.623 -6.024 13.784 1.00 94.88 105 THR A O 1
ATOM 827 N N . HIS A 1 106 ? -2.874 -7.840 14.864 1.00 97.50 106 HIS A N 1
ATOM 828 C CA . HIS A 1 106 ? -3.248 -7.354 16.201 1.00 97.50 106 HIS A CA 1
ATOM 829 C C . HIS A 1 106 ? -2.466 -6.099 16.599 1.00 97.50 106 HIS A C 1
ATOM 831 O O . HIS A 1 106 ? -3.055 -5.123 17.066 1.00 97.50 106 HIS A O 1
ATOM 837 N N . LEU A 1 107 ? -1.146 -6.101 16.392 1.00 97.81 107 LEU A N 1
ATOM 838 C CA . LEU A 1 107 ? -0.310 -4.934 16.677 1.00 97.81 107 LEU A CA 1
ATOM 839 C C . LEU A 1 107 ? -0.677 -3.748 15.779 1.00 97.81 107 LEU A C 1
ATOM 841 O O . LEU A 1 107 ? -0.736 -2.617 16.259 1.00 97.81 107 LEU A O 1
ATOM 845 N N . GLY A 1 108 ? -0.978 -3.999 14.504 1.00 96.81 108 GLY A N 1
ATOM 846 C CA . GLY A 1 108 ? -1.460 -2.985 13.570 1.00 96.81 108 GLY A CA 1
ATOM 847 C C . GLY A 1 108 ? -2.784 -2.363 14.015 1.00 96.81 108 GLY A C 1
ATOM 848 O O . GLY A 1 108 ? -2.927 -1.143 13.985 1.00 96.81 108 GLY A O 1
ATOM 849 N N . MET A 1 109 ? -3.724 -3.176 14.502 1.00 94.88 109 MET A N 1
ATOM 850 C CA . MET A 1 109 ? -5.002 -2.697 15.035 1.00 94.88 109 MET A CA 1
ATOM 851 C C . MET A 1 109 ? -4.818 -1.855 16.305 1.00 94.88 109 MET A C 1
ATOM 853 O O . MET A 1 109 ? -5.411 -0.783 16.417 1.00 94.88 109 MET A O 1
ATOM 857 N N . ALA A 1 110 ? -3.944 -2.277 17.226 1.00 97.25 110 ALA A N 1
ATOM 858 C CA . ALA A 1 110 ? -3.607 -1.489 18.411 1.00 97.25 110 ALA A CA 1
ATOM 859 C C . ALA A 1 110 ? -2.959 -0.141 18.039 1.00 97.25 110 ALA A C 1
ATOM 861 O O . ALA A 1 110 ? -3.341 0.902 18.572 1.00 97.25 110 ALA A O 1
ATOM 862 N N . ALA A 1 111 ? -2.021 -0.144 17.087 1.00 97.75 111 ALA A N 1
ATOM 863 C CA . ALA A 1 111 ? -1.368 1.069 16.600 1.00 97.75 111 ALA A CA 1
ATOM 864 C C . ALA A 1 111 ? -2.356 2.026 15.914 1.00 97.75 111 ALA A C 1
ATOM 866 O O . ALA A 1 111 ? -2.320 3.228 16.182 1.00 97.75 111 ALA A O 1
ATOM 867 N N . LYS A 1 112 ? -3.272 1.502 15.086 1.00 95.00 112 LYS A N 1
ATOM 868 C CA . LYS A 1 112 ? -4.347 2.287 14.463 1.00 95.00 112 LYS A CA 1
ATOM 869 C C . LYS A 1 112 ? -5.235 2.942 15.522 1.00 95.00 112 LYS A C 1
ATOM 871 O O . LYS A 1 112 ? -5.431 4.149 15.466 1.00 95.00 112 LYS A O 1
ATOM 876 N N . GLY A 1 113 ? -5.670 2.193 16.538 1.00 94.62 113 GLY A N 1
ATOM 877 C CA . GLY A 1 113 ? -6.485 2.739 17.630 1.00 94.62 113 GLY A CA 1
ATOM 878 C C . GLY A 1 113 ? -5.787 3.854 18.424 1.00 94.62 113 GLY A C 1
ATOM 879 O O . GLY A 1 113 ? -6.414 4.855 18.774 1.00 94.62 113 GLY A O 1
ATOM 880 N N . ILE A 1 114 ? -4.475 3.734 18.671 1.00 97.25 114 ILE A N 1
ATOM 881 C CA . ILE A 1 114 ? -3.679 4.819 19.273 1.00 97.25 114 ILE A CA 1
ATOM 882 C C . ILE A 1 114 ? -3.635 6.036 18.336 1.00 97.25 114 ILE A C 1
ATOM 884 O O . ILE A 1 114 ? -3.839 7.163 18.791 1.00 97.25 114 ILE A O 1
ATOM 888 N N . GLY A 1 115 ? -3.413 5.817 17.038 1.00 96.69 115 GLY A N 1
ATOM 889 C CA . GLY A 1 115 ? -3.427 6.869 16.020 1.00 96.69 115 GLY A CA 1
ATOM 890 C C . GLY A 1 115 ? -4.763 7.611 15.949 1.00 96.69 115 GLY A C 1
ATOM 891 O O . GLY A 1 115 ? -4.782 8.841 15.947 1.00 96.69 115 GLY A O 1
ATOM 892 N N . ASP A 1 116 ? -5.879 6.886 15.993 1.00 94.50 116 ASP A N 1
ATOM 893 C CA . ASP A 1 116 ? -7.226 7.460 15.983 1.00 94.50 116 ASP A CA 1
ATOM 894 C C . ASP A 1 116 ? -7.488 8.300 17.241 1.00 94.50 116 ASP A C 1
ATOM 896 O O . ASP A 1 116 ? -8.071 9.385 17.169 1.00 94.50 116 ASP A O 1
ATOM 900 N N . LYS A 1 117 ? -6.988 7.860 18.403 1.00 95.38 117 LYS A N 1
ATOM 901 C CA . LYS A 1 117 ? -7.067 8.636 19.647 1.00 95.38 117 LYS A CA 1
ATOM 902 C C . LYS A 1 117 ? -6.300 9.957 19.549 1.00 95.38 117 LYS A C 1
ATOM 904 O O . LYS A 1 117 ? -6.838 10.987 19.951 1.00 95.38 117 LYS A O 1
ATOM 909 N N . ILE A 1 118 ? -5.083 9.936 19.006 1.00 96.62 118 ILE A N 1
ATOM 910 C CA . ILE A 1 118 ? -4.272 11.146 18.791 1.00 96.62 118 ILE A CA 1
ATOM 911 C C . ILE A 1 118 ? -4.966 12.078 17.794 1.00 96.62 118 ILE A C 1
ATOM 913 O O . ILE A 1 118 ? -5.113 13.267 18.061 1.00 96.62 118 ILE A O 1
ATOM 917 N N . ASN A 1 119 ? -5.469 11.539 16.683 1.00 95.50 119 ASN A N 1
ATOM 918 C CA . ASN A 1 119 ? -6.205 12.306 15.678 1.00 95.50 119 ASN A CA 1
ATOM 919 C C . ASN A 1 119 ? -7.431 13.007 16.287 1.00 95.50 119 ASN A C 1
ATOM 921 O O . ASN A 1 119 ? -7.695 14.175 16.016 1.00 95.50 119 ASN A O 1
ATOM 925 N N . ASN A 1 120 ? -8.155 12.322 17.174 1.00 94.00 120 ASN A N 1
ATOM 926 C CA . ASN A 1 120 ? -9.285 12.909 17.890 1.00 94.00 120 ASN A CA 1
ATOM 927 C C . ASN A 1 120 ? -8.868 14.021 18.864 1.00 94.00 120 ASN A C 1
ATOM 929 O O . ASN A 1 120 ? -9.632 14.965 19.051 1.00 94.00 120 ASN A O 1
ATOM 933 N N . MET A 1 121 ? -7.689 13.929 19.488 1.00 94.88 121 MET A N 1
ATOM 934 C CA . MET A 1 121 ? -7.148 15.006 20.328 1.00 94.88 121 MET A CA 1
ATOM 935 C C . MET A 1 121 ? -6.801 16.238 19.486 1.00 94.88 121 MET A C 1
ATOM 937 O O . MET A 1 121 ? -7.256 17.330 19.809 1.00 94.88 121 MET A O 1
ATOM 941 N N . LEU A 1 122 ? -6.106 16.047 18.361 1.00 94.69 122 LEU A N 1
ATOM 942 C CA . LEU A 1 122 ? -5.737 17.132 17.446 1.00 94.69 122 LEU A CA 1
ATOM 943 C C . LEU A 1 122 ? -6.964 17.847 16.870 1.00 94.69 122 LEU A C 1
ATOM 945 O O . LEU A 1 122 ? -7.053 19.069 16.928 1.00 94.69 122 LEU A O 1
ATOM 949 N N . LYS A 1 123 ? -7.968 17.094 16.405 1.00 93.25 123 LYS A N 1
ATOM 950 C CA . LYS A 1 123 ? -9.227 17.670 15.900 1.00 93.25 123 LYS A CA 1
ATOM 951 C C . LYS A 1 123 ? -9.981 18.479 16.956 1.00 93.25 123 LYS A C 1
ATOM 953 O O . LYS A 1 123 ? -10.712 19.406 16.614 1.00 93.25 123 LYS A O 1
ATOM 958 N N . ARG A 1 124 ? -9.861 18.113 18.238 1.00 91.06 124 ARG A N 1
ATOM 959 C CA . ARG A 1 124 ? -10.445 18.897 19.336 1.00 91.06 124 ARG A CA 1
ATOM 960 C C . ARG A 1 124 ? -9.693 20.210 19.500 1.00 91.06 124 ARG A C 1
ATOM 962 O O . ARG A 1 124 ? -10.351 21.238 19.545 1.00 91.06 124 ARG A O 1
ATOM 969 N N . GLU A 1 125 ? -8.363 20.179 19.548 1.00 86.12 125 GLU A N 1
ATOM 970 C CA . GLU A 1 125 ? -7.531 21.386 19.655 1.00 86.12 125 GLU A CA 1
ATOM 971 C C . GLU A 1 125 ? -7.766 22.355 18.490 1.00 86.12 125 GLU A C 1
ATOM 973 O O . GLU A 1 125 ? -8.034 23.527 18.737 1.00 86.12 125 GLU A O 1
ATOM 978 N N . GLU A 1 126 ? -7.783 21.874 17.243 1.00 80.69 126 GLU A N 1
ATOM 979 C CA . GLU A 1 126 ? -8.100 22.704 16.067 1.00 80.69 126 GLU A CA 1
ATOM 980 C C . GLU A 1 126 ? -9.465 23.389 16.194 1.00 80.69 126 GLU A C 1
ATOM 982 O O . GLU A 1 126 ? -9.602 24.563 15.866 1.00 80.69 126 GLU A O 1
ATOM 987 N N . LYS A 1 127 ? -10.470 22.686 16.726 1.00 73.50 127 LYS A N 1
ATOM 988 C CA . LYS A 1 127 ? -11.810 23.243 16.941 1.00 73.50 127 LYS A CA 1
ATOM 989 C C . LYS A 1 127 ? -11.864 24.299 18.054 1.00 73.50 127 LYS A C 1
ATOM 991 O O . LYS A 1 127 ? -12.805 25.078 18.073 1.00 73.50 127 LYS A O 1
ATOM 996 N N . TYR A 1 128 ? -10.909 24.315 18.986 1.00 72.50 128 TYR A N 1
ATOM 997 C CA . TYR A 1 128 ? -10.806 25.358 20.017 1.00 72.50 128 TYR A CA 1
ATOM 998 C C . TYR A 1 128 ? -9.999 26.582 19.556 1.00 72.50 128 TYR A C 1
ATOM 1000 O O . TYR A 1 128 ? -10.100 27.636 20.180 1.00 72.50 128 TYR A O 1
ATOM 1008 N N . LEU A 1 129 ? -9.184 26.442 18.504 1.00 65.69 129 LEU A N 1
ATOM 1009 C CA . LEU A 1 129 ? -8.368 27.514 17.921 1.00 65.69 129 LEU A CA 1
ATOM 1010 C C . LEU A 1 129 ? -9.083 28.312 16.814 1.00 65.69 129 LEU A C 1
ATOM 1012 O O . LEU A 1 129 ? -8.558 29.344 16.393 1.00 65.69 129 LEU A O 1
ATOM 1016 N N . ILE A 1 130 ? -10.249 27.845 16.356 1.00 51.97 130 ILE A N 1
ATOM 1017 C CA . ILE A 1 130 ? -11.147 28.512 15.396 1.00 51.97 130 ILE A CA 1
ATOM 1018 C C . ILE A 1 130 ? -12.373 29.025 16.149 1.00 51.97 130 ILE A C 1
ATOM 1020 O O . ILE A 1 130 ? -12.776 30.180 15.888 1.00 51.97 130 ILE A O 1
#

Sequence (130 aa):
IEKILCQHNDLKKEFEKKIEIKRRKITQGDDLAPGVLKIVKVYLAVKRQIQPGDKMAGRHGNKGVISKINPVEDMPYDENGIPVDIVLNPLGVPSRMNIGQILETHLGMAAKGIGDKINNMLKREEKYLI

InterPro domains:
  IPR007120 DNA-directed RNA polymerase, subunit 2, hybrid-binding domain [PF00562] (26-119)
  IPR007121 RNA polymerase, beta subunit, conserved site [PS01166] (53-65)
  IPR015712 DNA-directed RNA polymerase, subunit 2 [PTHR20856] (23-112)
  IPR037033 DNA-directed RNA polymerase, subunit 2, hybrid-binding domain superfamily [G3DSA:2.40.270.10] (16-129)

pLDDT: mean 90.74, std 6.85, range [51.97, 97.81]

Foldseek 3Di:
DVVVVVVVVVVVVVVVVVVVVVVVVVPDDDDDDPPDDDDDDDDDDDDDDDDFQDWDADPLGDIDTRHDDDDQVPADADPVRHGDPDDDDPVVCVVVVSCVVVVCVVVVVVVVVVVVVVVVVVVVVVVVVD

Organism: NCBI:txid210225

Secondary structure (DSSP, 8-state):
-HHHHHHHHHHHHHHHHHHHHHHHHHHSPP-PPTT-----PPP----PPP-TT-EEE-TTS-EEE---PPPGGGS-B-TT--B-S----TTHHHHHT-THHHHHHHHHHHHHHHHHHHHHHHHHHHHHH-

Radius of gyration: 29.94 Å; chains: 1; bounding box: 70×58×62 Å